Protein AF-A0A2A2SAM9-F1 (afdb_monomer)

pLDDT: mean 85.72, std 14.95, range [29.05, 98.56]

Nearest PDB structures (foldseek):
  5wbl-assembly1_A  TM=3.176E-01  e=5.658E-03  Arabidopsis thaliana
  5wbj-assembly1_A  TM=2.823E-01  e=1.967E-02  Arabidopsis thaliana
  8tzg-assembly1_A  TM=2.613E-01  e=3.289E-01  Homo sapiens
  7vph-assembly1_A  TM=2.727E-01  e=2.952E-01  Homo sapiens
  4zhc-assembly2_B  TM=3.124E-01  e=8.485E+00  Homo sapiens

Secondary structure (DSSP, 8-state):
---------EEEPSEEEETTTEEEEE-TTS-EEEEETTTTEEEEE------TTS--EEEEEEE-TTS-EEEEEE-TTS-EEEEEE----PPTT-PPPEEEE-TTS-EEEEEEEEETTEEEEEEEEE-S-GGGPPPSSTT--

Solvent-accessible surface area (backbone atoms only — not comparable to full-atom values): 7901 Å² total; per-residue (Å²): 135,84,78,84,73,91,64,69,57,46,76,52,70,60,62,47,68,41,81,78,46,28,38,42,30,58,43,81,40,44,24,39,35,33,30,36,54,82,77,68,41,73,31,36,36,51,78,48,64,43,71,97,80,57,73,43,54,72,55,43,44,34,38,34,49,51,41,28,41,30,38,35,30,39,50,100,84,70,46,82,42,78,81,48,56,47,79,38,65,56,64,90,90,52,49,70,50,45,82,44,76,42,97,43,47,25,44,35,38,30,32,44,32,80,56,96,90,40,80,44,81,46,75,64,39,36,40,62,9,58,80,64,35,66,28,90,44,63,50,43,76

Sequence (141 aa):
MAVYQPSNETQYPSSVYFGSSYEFTIQGDGNLVLYNRSTGKSLWSSQTATGGAFKQINSYVILQGDGNLVIRQRDKNNNIVEIWGTHTILCANQSLPKLVLQSDGNIVEEYECAHRGNLTHGFIGNTGTGGGGQSSHPGKF

Foldseek 3Di:
DDDDDPFPKDWDPQWDDDPQQWIFGQDQQRKTFIAGNVVRDTQAILPNRDDDPQRFDDWTWMQTQQRKIWIWTAGPVRDIDTRAIQPWGDDPQWARWDWDQDPQRKTWTWTWHQDPNDIDIDTGDIQCCGNNHRGPDHSHD

Structure (mmCIF, N/CA/C/O backbone):
data_AF-A0A2A2SAM9-F1
#
_entry.id   AF-A0A2A2SAM9-F1
#
loop_
_atom_site.group_PDB
_atom_site.id
_atom_site.type_symbol
_atom_site.label_atom_id
_atom_site.label_alt_id
_atom_site.label_comp_id
_atom_site.label_asym_id
_atom_site.label_entity_id
_atom_site.label_seq_id
_atom_site.pdbx_PDB_ins_code
_atom_site.Cartn_x
_atom_site.Cartn_y
_atom_site.Cartn_z
_atom_site.occupancy
_atom_site.B_iso_or_equiv
_atom_site.auth_seq_id
_atom_site.auth_comp_id
_atom_site.auth_asym_id
_atom_site.auth_atom_id
_atom_site.pdbx_PDB_model_num
ATOM 1 N N . MET A 1 1 ? 25.749 15.009 -17.574 1.00 35.59 1 MET A N 1
ATOM 2 C CA . MET A 1 1 ? 24.940 15.504 -16.443 1.00 35.59 1 MET A CA 1
ATOM 3 C C . MET A 1 1 ? 23.496 15.147 -16.759 1.00 35.59 1 MET A C 1
ATOM 5 O O . MET A 1 1 ? 22.901 15.797 -17.605 1.00 35.59 1 MET A O 1
ATOM 9 N N . ALA A 1 2 ? 23.000 14.018 -16.247 1.00 30.42 2 ALA A N 1
ATOM 10 C CA . ALA A 1 2 ? 21.623 13.603 -16.506 1.00 30.42 2 ALA A CA 1
ATOM 11 C C . ALA A 1 2 ? 20.698 14.439 -15.618 1.00 30.42 2 ALA A C 1
ATOM 13 O O . ALA A 1 2 ? 20.888 14.505 -14.405 1.00 30.42 2 ALA A O 1
ATOM 14 N N . VAL A 1 3 ? 19.761 15.135 -16.250 1.00 29.05 3 VAL A N 1
ATOM 15 C CA . VAL A 1 3 ? 18.723 15.914 -15.583 1.00 29.05 3 VAL A CA 1
ATOM 16 C C . VAL A 1 3 ? 17.770 14.920 -14.918 1.00 29.05 3 VAL A C 1
ATOM 18 O O . VAL A 1 3 ? 17.185 14.082 -15.599 1.00 29.05 3 VAL A O 1
ATOM 21 N N . TYR A 1 4 ? 17.657 14.992 -13.592 1.00 32.56 4 TYR A N 1
ATOM 22 C CA . TYR A 1 4 ? 16.601 14.348 -12.813 1.00 32.56 4 TYR A CA 1
ATOM 23 C C . TYR A 1 4 ? 15.251 14.742 -13.430 1.00 32.56 4 TYR A C 1
ATOM 25 O O . TYR A 1 4 ? 14.938 15.929 -13.481 1.00 32.56 4 TYR A O 1
ATOM 33 N N . GLN A 1 5 ? 14.497 13.779 -13.966 1.00 38.06 5 GLN A N 1
ATOM 34 C CA . GLN A 1 5 ? 13.118 14.000 -14.400 1.00 38.06 5 GLN A CA 1
ATOM 35 C C . GLN A 1 5 ? 12.198 13.774 -13.191 1.00 38.06 5 GLN A C 1
ATOM 37 O O . GLN A 1 5 ? 12.035 12.625 -12.780 1.00 38.06 5 GLN A O 1
ATOM 42 N N . PRO A 1 6 ? 11.590 14.821 -12.606 1.00 44.06 6 PRO A N 1
ATOM 43 C CA . PRO A 1 6 ? 10.467 14.640 -11.702 1.00 44.06 6 PRO A CA 1
ATOM 44 C C . PRO A 1 6 ? 9.217 14.447 -12.578 1.00 44.06 6 PRO A C 1
ATOM 46 O O . PRO A 1 6 ? 8.911 15.296 -13.406 1.00 44.06 6 PRO A O 1
ATOM 49 N N . SER A 1 7 ? 8.444 13.379 -12.521 1.00 60.00 7 SER A N 1
ATOM 50 C CA . SER A 1 7 ? 8.516 12.120 -11.798 1.00 60.00 7 SER A CA 1
ATOM 51 C C . SER A 1 7 ? 7.542 11.205 -12.557 1.00 60.00 7 SER A C 1
ATOM 53 O O . SER A 1 7 ? 6.436 11.631 -12.889 1.00 60.00 7 SER A O 1
ATOM 55 N N . ASN A 1 8 ? 7.921 9.968 -12.894 1.00 81.44 8 ASN A N 1
ATOM 56 C CA . ASN A 1 8 ? 6.973 8.996 -13.462 1.00 81.44 8 ASN A CA 1
ATOM 57 C C . ASN A 1 8 ? 6.063 8.447 -12.346 1.00 81.44 8 ASN A C 1
ATOM 59 O O . ASN A 1 8 ? 6.045 7.253 -12.067 1.00 81.44 8 ASN A O 1
ATOM 63 N N . GLU A 1 9 ? 5.382 9.351 -11.645 1.00 88.75 9 GLU A N 1
ATOM 64 C CA . GLU A 1 9 ? 4.555 9.078 -10.477 1.00 88.75 9 GLU A CA 1
ATOM 65 C C . GLU A 1 9 ? 3.094 8.883 -10.876 1.00 88.75 9 GLU A C 1
ATOM 67 O O . GLU A 1 9 ? 2.538 9.643 -11.669 1.00 88.75 9 GLU A O 1
ATOM 72 N N . THR A 1 10 ? 2.450 7.888 -10.275 1.00 91.69 10 THR A N 1
ATOM 73 C CA . THR A 1 10 ? 1.018 7.631 -10.446 1.00 91.69 10 THR A CA 1
ATOM 74 C C . THR A 1 10 ? 0.306 7.809 -9.115 1.00 91.69 10 THR A C 1
ATOM 76 O O . THR A 1 10 ? 0.589 7.092 -8.157 1.00 91.69 10 THR A O 1
ATOM 79 N N . GLN A 1 11 ? -0.641 8.746 -9.051 1.00 93.19 11 GLN A N 1
ATOM 80 C CA . GLN A 1 11 ? -1.538 8.872 -7.905 1.00 93.19 11 GLN A CA 1
ATOM 81 C C . GLN A 1 11 ? -2.697 7.889 -8.024 1.00 93.19 11 GLN A C 1
ATOM 83 O O . GLN A 1 11 ? -3.403 7.870 -9.032 1.00 93.19 11 GLN A O 1
ATOM 88 N N . TYR A 1 12 ? -2.916 7.113 -6.968 1.00 93.06 12 TYR A N 1
ATOM 89 C CA . TYR A 1 12 ? -4.042 6.194 -6.876 1.00 93.06 12 TYR A CA 1
ATOM 90 C C . TYR A 1 12 ? -5.249 6.872 -6.213 1.00 93.06 12 TYR A C 1
ATOM 92 O O . TYR A 1 12 ? -5.080 7.783 -5.392 1.00 93.06 12 TYR A O 1
ATOM 100 N N . PRO A 1 13 ? -6.483 6.456 -6.559 1.00 93.25 13 PRO A N 1
ATOM 101 C CA . PRO A 1 13 ? -7.675 6.914 -5.856 1.00 93.25 13 PRO A CA 1
ATOM 102 C C . PRO A 1 13 ? -7.604 6.527 -4.374 1.00 93.25 13 PRO A C 1
ATOM 104 O O . PRO A 1 13 ? -6.865 5.622 -3.987 1.00 93.25 13 PRO A O 1
ATOM 107 N N . SER A 1 14 ? -8.410 7.188 -3.538 1.00 91.50 14 SER A N 1
ATOM 108 C CA . SER A 1 14 ? -8.423 6.925 -2.093 1.00 91.50 14 SER A CA 1
ATOM 109 C C . SER A 1 14 ? -8.771 5.478 -1.746 1.00 91.50 14 SER A C 1
ATOM 111 O O . SER A 1 14 ? -8.346 4.988 -0.705 1.00 91.50 14 SER A O 1
ATOM 113 N N . SER A 1 15 ? -9.528 4.809 -2.617 1.00 95.19 15 SER A N 1
ATOM 114 C CA . SER A 1 15 ? -9.926 3.415 -2.466 1.00 95.19 15 SER A CA 1
ATOM 115 C C . SER A 1 15 ? -9.874 2.710 -3.822 1.00 95.19 15 SER A C 1
ATOM 117 O O . SER A 1 15 ? -10.379 3.222 -4.824 1.00 95.19 15 SER A O 1
ATOM 119 N N . VAL A 1 16 ? -9.271 1.525 -3.847 1.00 95.56 16 VAL A N 1
ATOM 120 C CA . VAL A 1 16 ? -9.231 0.602 -4.988 1.00 95.56 16 VAL A CA 1
ATOM 121 C C . VAL A 1 16 ? -9.945 -0.681 -4.580 1.00 95.56 16 VAL A C 1
ATOM 123 O O . VAL A 1 16 ? -9.730 -1.191 -3.482 1.00 95.56 16 VAL A O 1
ATOM 126 N N . TYR A 1 17 ? -10.786 -1.215 -5.464 1.00 96.25 17 TYR A N 1
ATOM 127 C CA . TYR A 1 17 ? -11.642 -2.362 -5.171 1.00 96.25 17 TYR A CA 1
ATOM 128 C C . TYR A 1 17 ? -11.381 -3.515 -6.131 1.00 96.25 17 TYR A C 1
ATOM 130 O O . TYR A 1 17 ? -11.213 -3.300 -7.330 1.00 96.25 17 TYR A O 1
ATOM 138 N N . PHE A 1 18 ? -11.453 -4.742 -5.615 1.00 95.62 18 PHE A N 1
ATOM 139 C CA . PHE A 1 18 ? -11.612 -5.934 -6.442 1.00 95.62 18 PHE A CA 1
ATOM 140 C C . PHE A 1 18 ? -13.014 -6.500 -6.235 1.00 95.62 18 PHE A C 1
ATOM 142 O O . PHE A 1 18 ? -13.290 -7.214 -5.262 1.00 95.62 18 PHE A O 1
ATOM 149 N N . GLY A 1 19 ? -13.922 -6.119 -7.138 1.00 91.88 19 GLY A N 1
ATOM 150 C CA . GLY A 1 19 ? -15.346 -6.416 -7.009 1.00 91.88 19 GLY A CA 1
ATOM 151 C C . GLY A 1 19 ? -15.883 -5.998 -5.637 1.00 91.88 19 GLY A C 1
ATOM 152 O O . GLY A 1 19 ? -15.621 -4.897 -5.155 1.00 91.88 19 GLY A O 1
ATOM 153 N N . SER A 1 20 ? -16.617 -6.898 -4.985 1.00 92.12 20 SER A N 1
ATOM 154 C CA . SER A 1 20 ? -17.112 -6.705 -3.618 1.00 92.12 20 SER A CA 1
ATOM 155 C C . SER A 1 20 ? -16.219 -7.325 -2.538 1.00 92.12 20 SER A C 1
ATOM 157 O O . SER A 1 20 ? -16.565 -7.212 -1.367 1.00 92.12 20 SER A O 1
ATOM 159 N N . SER A 1 21 ? -15.116 -7.989 -2.899 1.00 94.25 21 SER A N 1
ATOM 160 C CA . SER A 1 21 ? -14.361 -8.864 -1.987 1.00 94.25 21 SER A CA 1
ATOM 161 C C . SER A 1 21 ? -13.243 -8.147 -1.239 1.00 94.25 21 SER A C 1
ATOM 163 O O . SER A 1 21 ? -13.056 -8.394 -0.048 1.00 94.25 21 SER A O 1
ATOM 165 N N . TYR A 1 22 ? -12.519 -7.250 -1.914 1.00 97.94 22 TYR A N 1
ATOM 166 C CA . TYR A 1 22 ? -11.350 -6.577 -1.346 1.00 97.94 22 TYR A CA 1
ATOM 167 C C . TYR A 1 22 ? -11.375 -5.075 -1.597 1.00 97.94 22 TYR A C 1
ATOM 169 O O . TYR A 1 22 ? -11.882 -4.611 -2.619 1.00 97.94 22 TYR A O 1
ATOM 177 N N . GLU A 1 23 ? -10.815 -4.334 -0.650 1.00 98.19 23 GLU A N 1
ATOM 178 C CA . GLU A 1 23 ? -10.664 -2.882 -0.700 1.00 98.19 23 GLU A CA 1
ATOM 179 C C . GLU A 1 23 ? -9.302 -2.496 -0.147 1.00 98.19 23 GLU A C 1
ATOM 181 O O . GLU A 1 23 ? -8.972 -2.839 0.986 1.00 98.19 23 GLU A O 1
ATOM 186 N N . PHE A 1 24 ? -8.528 -1.775 -0.946 1.00 97.81 24 PHE A N 1
ATOM 187 C CA . PHE A 1 24 ? -7.294 -1.137 -0.521 1.00 97.81 24 PHE A CA 1
ATOM 188 C C . PHE A 1 24 ? -7.538 0.363 -0.425 1.00 97.81 24 PHE A C 1
ATOM 190 O O . PHE A 1 24 ? -7.850 0.991 -1.435 1.00 97.81 24 PHE A O 1
ATOM 197 N N . THR A 1 25 ? -7.464 0.927 0.780 1.00 97.12 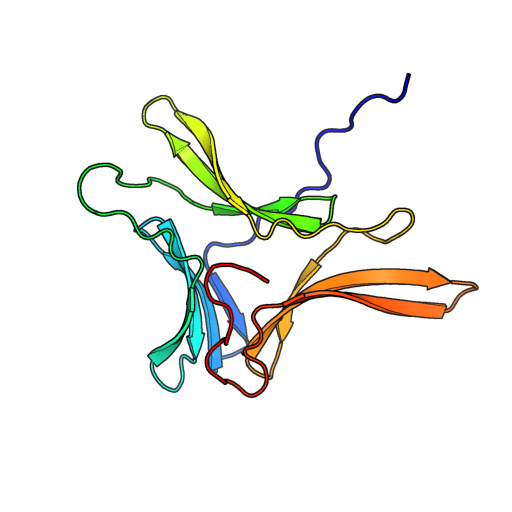25 THR A N 1
ATOM 198 C CA . THR A 1 25 ? -7.932 2.293 1.034 1.00 97.12 25 THR A CA 1
ATOM 199 C C . THR A 1 25 ? -7.015 3.069 1.966 1.00 97.12 25 THR A C 1
ATOM 201 O O . THR A 1 25 ? -6.594 2.554 3.002 1.00 97.12 25 THR A O 1
ATOM 204 N N . ILE A 1 26 ? -6.751 4.333 1.626 1.00 94.81 26 ILE A N 1
ATOM 205 C CA . ILE A 1 26 ? -6.188 5.307 2.565 1.00 94.81 26 ILE A CA 1
ATOM 206 C C . ILE A 1 26 ? -7.326 5.851 3.431 1.00 94.81 26 ILE A C 1
ATOM 208 O O . ILE A 1 26 ? -8.332 6.355 2.929 1.00 94.81 26 ILE A O 1
ATOM 212 N N . GLN A 1 27 ? -7.203 5.681 4.740 1.00 92.69 27 GLN A N 1
ATOM 213 C CA . GLN A 1 27 ? -8.192 6.097 5.725 1.00 92.69 27 GLN A CA 1
ATOM 214 C C . GLN A 1 27 ? -7.955 7.546 6.160 1.00 92.69 27 GLN A C 1
ATOM 216 O O . GLN A 1 27 ? -6.867 8.101 6.010 1.00 92.69 27 GLN A O 1
ATOM 221 N N . GLY A 1 28 ? -8.986 8.173 6.731 1.00 86.69 28 GLY A N 1
ATOM 222 C CA . GLY A 1 28 ? -8.921 9.568 7.184 1.00 86.69 28 GLY A CA 1
ATOM 223 C C . GLY A 1 28 ? -7.991 9.818 8.380 1.00 86.69 28 GLY A C 1
ATOM 224 O O . GLY A 1 28 ? -7.741 10.970 8.719 1.00 86.69 28 GLY A O 1
ATOM 225 N N . ASP A 1 29 ? -7.491 8.763 9.023 1.00 87.50 29 ASP A N 1
ATOM 226 C CA . ASP A 1 29 ? -6.479 8.817 10.084 1.00 87.50 29 ASP A CA 1
ATOM 227 C C . ASP A 1 29 ? -5.037 8.677 9.552 1.00 87.50 29 ASP A C 1
ATOM 229 O O . ASP A 1 29 ? -4.083 8.694 10.338 1.00 87.50 29 ASP A O 1
ATOM 233 N N . GLY A 1 30 ? -4.880 8.562 8.226 1.00 89.62 30 GLY A N 1
ATOM 234 C CA . GLY A 1 30 ? -3.600 8.395 7.545 1.00 89.62 30 GLY A CA 1
ATOM 235 C C . GLY A 1 30 ? -3.150 6.946 7.387 1.00 89.62 30 GLY A C 1
ATOM 236 O O . GLY A 1 30 ? -2.049 6.719 6.886 1.00 89.62 30 GLY A O 1
ATOM 237 N N . ASN A 1 31 ? -3.956 5.966 7.801 1.00 93.44 31 ASN A N 1
ATOM 238 C CA . ASN A 1 31 ? -3.616 4.555 7.672 1.00 93.44 31 ASN A CA 1
ATOM 239 C C . ASN A 1 31 ? -4.024 3.996 6.304 1.00 93.44 31 ASN A C 1
ATOM 241 O O . ASN A 1 31 ? -5.170 4.139 5.883 1.00 93.44 31 ASN A O 1
ATOM 245 N N . LEU A 1 32 ? -3.104 3.337 5.604 1.00 96.12 32 LEU A N 1
ATOM 246 C CA . LEU A 1 32 ? -3.389 2.631 4.358 1.00 96.12 32 LEU A CA 1
ATOM 247 C C . LEU A 1 32 ? -3.658 1.168 4.679 1.00 96.12 32 LEU A C 1
ATOM 249 O O . LEU A 1 32 ? -2.812 0.501 5.271 1.00 96.12 32 LEU A O 1
ATOM 253 N N . VAL A 1 33 ? -4.837 0.672 4.317 1.00 97.88 33 VAL A N 1
ATOM 254 C CA . VAL A 1 33 ? -5.318 -0.630 4.784 1.00 97.88 33 VAL A CA 1
ATOM 255 C C . VAL A 1 33 ? -5.879 -1.451 3.637 1.00 97.88 33 VAL A C 1
ATOM 257 O O . VAL A 1 33 ? -6.632 -0.945 2.807 1.00 97.88 33 VAL A O 1
ATOM 260 N N . LEU A 1 34 ? -5.545 -2.741 3.629 1.00 98.56 34 LEU A N 1
ATOM 261 C CA . LEU A 1 34 ? -6.202 -3.748 2.805 1.00 98.56 34 LEU A CA 1
ATOM 262 C C . LEU A 1 34 ? -7.247 -4.481 3.643 1.00 98.56 34 LEU A C 1
ATOM 264 O O . LEU A 1 34 ? -6.917 -5.075 4.669 1.00 98.56 34 LEU A O 1
ATOM 268 N N . TYR A 1 35 ? -8.493 -4.473 3.191 1.00 98.50 35 TYR A N 1
ATOM 269 C CA . TYR A 1 35 ? -9.607 -5.170 3.815 1.00 98.50 35 TYR A CA 1
ATOM 270 C C . TYR A 1 35 ? -10.100 -6.325 2.954 1.00 98.50 35 TYR A C 1
ATOM 272 O O . TYR A 1 35 ? -10.265 -6.196 1.742 1.00 98.50 35 TYR A O 1
ATOM 280 N N . ASN A 1 36 ? -10.447 -7.425 3.615 1.00 97.75 36 ASN A N 1
ATOM 281 C CA . ASN A 1 36 ? -11.405 -8.392 3.105 1.00 97.75 36 ASN A CA 1
ATOM 282 C C . ASN A 1 36 ? -12.809 -7.899 3.475 1.00 97.75 36 ASN A C 1
ATOM 284 O O . ASN A 1 36 ? -13.235 -8.010 4.626 1.00 97.75 36 ASN A O 1
ATOM 288 N N . ARG A 1 37 ? -13.532 -7.350 2.502 1.00 96.31 37 ARG A N 1
ATOM 289 C CA . ARG A 1 37 ? -14.844 -6.724 2.711 1.00 96.31 37 ARG A CA 1
ATOM 290 C C . ARG A 1 37 ? -15.935 -7.734 3.046 1.00 96.31 37 ARG A C 1
ATOM 292 O O . ARG A 1 37 ? -16.840 -7.407 3.804 1.00 96.31 37 ARG A O 1
ATOM 299 N N . SER A 1 38 ? -15.822 -8.964 2.546 1.00 92.44 38 SER A N 1
ATOM 300 C CA . SER A 1 38 ? -16.769 -10.041 2.858 1.00 92.44 38 SER A CA 1
ATOM 301 C C . SER A 1 38 ? -16.760 -10.407 4.344 1.00 92.44 38 SER A C 1
ATOM 303 O O . SER A 1 38 ? -17.780 -10.817 4.887 1.00 92.44 38 SER A O 1
ATOM 305 N N . THR A 1 39 ? -15.610 -10.262 5.008 1.00 94.25 39 THR A N 1
ATOM 306 C CA . THR A 1 39 ? -15.443 -10.582 6.438 1.00 94.25 39 THR A CA 1
ATOM 307 C C . THR A 1 39 ? -15.290 -9.352 7.333 1.00 94.25 39 THR A C 1
ATOM 309 O O . THR A 1 39 ? -15.326 -9.486 8.553 1.00 94.25 39 THR A O 1
ATOM 312 N N . GLY A 1 40 ? -15.068 -8.170 6.752 1.00 94.81 40 GLY A N 1
ATOM 313 C CA . GLY A 1 40 ? -14.715 -6.941 7.468 1.00 94.81 40 GLY A CA 1
ATOM 314 C C . GLY A 1 40 ? -13.303 -6.938 8.069 1.00 94.81 40 GLY A C 1
ATOM 315 O O . GLY A 1 40 ? -12.946 -6.003 8.783 1.00 94.81 40 GLY A O 1
ATOM 316 N N . LYS A 1 41 ? -12.484 -7.968 7.817 1.00 96.25 41 LYS A N 1
ATOM 317 C CA . LYS A 1 41 ? -11.143 -8.082 8.405 1.00 96.25 41 LYS A CA 1
ATOM 318 C C . LYS A 1 41 ? -10.136 -7.223 7.649 1.00 96.25 41 LYS A C 1
ATOM 320 O O . LYS A 1 41 ? -10.045 -7.311 6.427 1.00 96.25 41 LYS A O 1
ATOM 325 N N . SER A 1 42 ? -9.328 -6.460 8.381 1.00 97.81 42 SER A N 1
ATOM 326 C CA . SER A 1 42 ? -8.079 -5.906 7.845 1.00 97.81 42 SER A CA 1
ATOM 327 C C . SER A 1 42 ? -7.088 -7.050 7.638 1.00 97.81 42 SER A C 1
ATOM 329 O O . SER A 1 42 ? -6.935 -7.875 8.533 1.00 97.81 42 SER A O 1
ATOM 331 N N . LEU A 1 43 ? -6.479 -7.142 6.457 1.00 98.38 43 LEU A N 1
ATOM 332 C CA . LEU A 1 43 ? -5.479 -8.154 6.097 1.00 98.38 43 LEU A CA 1
ATOM 333 C C . LEU A 1 43 ? -4.046 -7.618 6.179 1.00 98.38 43 LEU A C 1
ATOM 335 O O . LEU A 1 43 ? -3.124 -8.363 6.498 1.00 98.38 43 LEU A O 1
ATOM 339 N N . TRP A 1 44 ? -3.862 -6.334 5.877 1.00 98.44 44 TRP A N 1
ATOM 340 C CA . TRP A 1 44 ? -2.586 -5.621 5.925 1.00 98.44 44 TRP A CA 1
ATOM 341 C C . TRP A 1 44 ? -2.850 -4.144 6.229 1.00 98.44 44 TRP A C 1
ATOM 343 O O . TRP A 1 44 ? -3.916 -3.624 5.898 1.00 98.44 44 TRP A O 1
ATOM 353 N N . SER A 1 45 ? -1.881 -3.467 6.841 1.00 97.50 45 SER A N 1
ATOM 354 C CA . SER A 1 45 ? -1.950 -2.046 7.187 1.00 97.50 45 SER A CA 1
ATOM 355 C C . SER A 1 45 ? -0.555 -1.421 7.125 1.00 97.50 45 SER A C 1
ATOM 357 O O . SER A 1 45 ? 0.398 -2.069 7.557 1.00 97.50 45 SER A O 1
ATOM 359 N N . SER A 1 46 ? -0.437 -0.164 6.686 1.00 95.62 46 SER A N 1
ATOM 360 C CA . SER A 1 46 ? 0.818 0.611 6.728 1.00 95.62 46 SER A CA 1
ATOM 361 C C . SER A 1 46 ? 1.246 0.964 8.153 1.00 95.62 46 SER A C 1
ATOM 363 O O . SER A 1 46 ? 2.414 1.248 8.384 1.00 95.62 46 SER A O 1
ATOM 365 N N . GLN A 1 47 ? 0.307 0.916 9.108 1.00 94.06 47 GLN A N 1
ATOM 366 C CA . GLN A 1 47 ? 0.532 1.228 10.528 1.00 94.06 47 GLN A CA 1
ATOM 367 C C . GLN A 1 47 ? 0.862 2.710 10.754 1.00 94.06 47 GLN A C 1
ATOM 369 O O . GLN A 1 47 ? 1.618 3.073 11.649 1.00 94.06 47 GLN A O 1
ATOM 374 N N . THR A 1 48 ? 0.250 3.573 9.945 1.00 91.44 48 THR A N 1
ATOM 375 C CA . THR A 1 48 ? 0.473 5.027 9.943 1.00 91.44 48 THR A CA 1
ATOM 376 C C . THR A 1 48 ? -0.706 5.808 10.518 1.00 91.44 48 THR A C 1
ATOM 378 O O . THR A 1 48 ? -0.755 7.031 10.385 1.00 91.44 48 THR A O 1
ATOM 381 N N . ALA A 1 49 ? -1.655 5.116 11.159 1.00 88.38 49 ALA A N 1
ATOM 382 C CA . ALA A 1 49 ? -2.774 5.741 11.852 1.00 88.38 49 ALA A CA 1
ATOM 383 C C . ALA A 1 49 ? -2.253 6.725 12.910 1.00 88.38 49 ALA A C 1
ATOM 385 O O . ALA A 1 49 ? -1.454 6.361 13.776 1.00 88.38 49 ALA A O 1
ATOM 386 N N . THR A 1 50 ? -2.720 7.969 12.869 1.00 74.25 50 THR A N 1
ATOM 387 C CA . THR A 1 50 ? -2.340 8.997 13.849 1.00 74.25 50 THR A CA 1
ATOM 388 C C . THR A 1 50 ? -3.567 9.529 14.581 1.00 74.25 50 THR A C 1
ATOM 390 O O . THR A 1 50 ? -4.601 9.818 13.984 1.00 74.25 50 THR A O 1
ATOM 393 N N . GLY A 1 51 ? -3.468 9.654 15.907 1.00 56.34 51 GLY A N 1
ATOM 394 C CA . GLY A 1 51 ? -4.537 10.193 16.748 1.00 56.34 51 GLY A CA 1
ATOM 395 C C . GLY A 1 51 ? -4.401 11.699 16.996 1.00 56.34 51 GLY A C 1
ATOM 396 O O . GLY A 1 51 ? -3.293 12.205 17.158 1.00 56.34 51 GLY A O 1
ATOM 397 N N . GLY A 1 52 ? -5.540 12.398 17.078 1.00 50.50 52 GLY A N 1
ATOM 398 C CA . GLY A 1 52 ? -5.811 13.577 17.927 1.00 50.50 52 GLY A CA 1
ATOM 399 C C . GLY A 1 52 ? -5.036 14.896 17.740 1.00 50.50 52 GLY A C 1
ATOM 400 O O . GLY A 1 52 ? -5.617 15.947 17.986 1.00 50.50 52 GLY A O 1
ATOM 401 N N . ALA A 1 53 ? -3.775 14.892 17.305 1.00 48.75 53 ALA A N 1
ATOM 402 C CA . ALA A 1 53 ? -2.917 16.085 17.218 1.00 48.75 53 ALA A CA 1
ATOM 403 C C . ALA A 1 53 ? -2.214 16.244 15.857 1.00 48.75 53 ALA A C 1
ATOM 405 O O . ALA A 1 53 ? -1.894 17.361 15.455 1.00 48.75 53 ALA A O 1
ATOM 406 N N . PHE A 1 54 ? -2.048 15.148 15.113 1.00 52.91 54 PHE A N 1
ATOM 407 C CA . PHE A 1 54 ? -1.556 15.133 13.733 1.00 52.91 54 PHE A CA 1
ATOM 408 C C . PHE A 1 54 ? -2.676 14.706 12.797 1.00 52.91 54 PHE A C 1
ATOM 410 O O . PHE A 1 54 ? -2.523 13.737 12.068 1.00 52.91 54 PHE A O 1
ATOM 417 N N . LYS A 1 55 ? -3.836 15.376 12.860 1.00 56.16 55 LYS A N 1
ATOM 418 C CA . LYS A 1 55 ? -4.941 15.089 11.938 1.00 56.16 55 LYS A CA 1
ATOM 419 C C . LYS A 1 55 ? -4.402 15.231 10.515 1.00 56.16 55 LYS A C 1
ATOM 421 O O . LYS A 1 55 ? -4.212 16.352 10.050 1.00 56.16 55 LYS A O 1
ATOM 426 N N . GLN A 1 56 ? -4.104 14.104 9.877 1.00 61.50 56 GLN A N 1
ATOM 427 C CA . GLN A 1 56 ? -3.574 14.086 8.527 1.00 61.50 56 GLN A CA 1
ATOM 428 C C . GLN A 1 56 ? -4.717 14.487 7.618 1.00 61.50 56 GLN A C 1
ATOM 430 O O . GLN A 1 56 ? -5.710 13.774 7.476 1.00 61.50 56 GLN A O 1
ATOM 435 N N . ILE A 1 57 ? -4.635 15.699 7.084 1.00 66.44 57 ILE A N 1
ATOM 436 C CA . ILE A 1 57 ? -5.658 16.212 6.190 1.00 66.44 57 ILE A CA 1
ATOM 437 C C . ILE A 1 57 ? -5.144 15.942 4.784 1.00 66.44 57 ILE A C 1
ATOM 439 O O . ILE A 1 57 ? -4.110 16.474 4.382 1.00 66.44 57 ILE A O 1
ATOM 443 N N . ASN A 1 58 ? -5.891 15.132 4.035 1.00 79.00 58 ASN A N 1
ATOM 444 C CA . ASN A 1 58 ? -5.618 14.821 2.632 1.00 79.00 58 ASN A CA 1
ATOM 445 C C . ASN A 1 58 ? -4.379 13.935 2.412 1.00 79.00 58 ASN A C 1
ATOM 447 O O . ASN A 1 58 ? -3.532 14.272 1.585 1.00 79.00 58 ASN A O 1
ATOM 451 N N . SER A 1 59 ? -4.267 12.810 3.126 1.00 89.38 59 SER A N 1
ATOM 452 C CA . SER A 1 59 ? -3.304 11.763 2.761 1.00 89.38 59 SER A CA 1
ATOM 453 C C . SER A 1 59 ? -3.719 11.093 1.448 1.00 89.38 59 SER A C 1
ATOM 455 O O . SER A 1 59 ? -4.902 10.840 1.215 1.00 89.38 59 SER A O 1
ATOM 457 N N . TYR A 1 60 ? -2.753 10.816 0.581 1.00 92.06 60 TYR A N 1
ATOM 458 C CA . TYR A 1 60 ? -2.955 10.143 -0.700 1.00 92.06 60 TYR A CA 1
ATOM 459 C C . TYR A 1 60 ? -1.781 9.220 -1.017 1.00 92.06 60 TYR A C 1
ATOM 461 O O . TYR A 1 60 ? -0.683 9.365 -0.475 1.00 92.06 60 TYR A O 1
ATOM 469 N N . VAL A 1 61 ? -2.036 8.255 -1.897 1.00 94.88 61 VAL A N 1
ATOM 470 C CA . VAL A 1 61 ? -1.085 7.203 -2.260 1.00 94.88 61 VAL A CA 1
ATOM 471 C C . VAL A 1 61 ? -0.498 7.494 -3.635 1.00 94.88 61 VAL A C 1
ATOM 473 O O . VAL A 1 61 ? -1.235 7.770 -4.586 1.00 94.88 61 VAL A O 1
ATOM 476 N N . ILE A 1 62 ? 0.827 7.430 -3.735 1.00 94.25 62 ILE A N 1
ATOM 477 C CA . ILE A 1 62 ? 1.586 7.623 -4.971 1.00 94.25 62 ILE A CA 1
ATOM 478 C C . ILE A 1 62 ? 2.467 6.401 -5.181 1.00 94.25 62 ILE A C 1
ATOM 480 O O . ILE A 1 62 ? 3.197 6.023 -4.273 1.00 94.25 62 ILE A O 1
ATOM 484 N N . LEU A 1 63 ? 2.450 5.825 -6.378 1.00 92.81 63 LEU A N 1
ATOM 485 C CA . LEU A 1 63 ? 3.505 4.921 -6.820 1.00 92.81 63 LEU A CA 1
ATOM 486 C C . LEU A 1 63 ? 4.543 5.733 -7.589 1.00 92.81 63 LEU A C 1
ATOM 488 O O . LEU A 1 63 ? 4.216 6.360 -8.600 1.00 92.81 63 LEU A O 1
ATOM 492 N N . GLN A 1 64 ? 5.767 5.761 -7.079 1.00 91.69 64 GLN A N 1
ATOM 493 C CA . GLN A 1 64 ? 6.887 6.461 -7.688 1.00 91.69 64 GLN A CA 1
ATOM 494 C C . GLN A 1 64 ? 7.450 5.653 -8.862 1.00 91.69 64 GLN A C 1
ATOM 496 O O . GLN A 1 64 ? 7.332 4.429 -8.925 1.00 91.69 64 GLN A O 1
ATOM 501 N N . GLY A 1 65 ? 8.049 6.348 -9.831 1.00 87.75 65 GLY A N 1
ATOM 502 C CA . GLY A 1 65 ? 8.565 5.722 -11.054 1.00 87.75 65 GLY A CA 1
ATOM 503 C C . GLY A 1 65 ? 9.737 4.769 -10.823 1.00 87.75 65 GLY A C 1
ATOM 504 O O . GLY A 1 65 ? 10.075 3.986 -11.706 1.00 87.75 65 GLY A O 1
ATOM 505 N N . ASP A 1 66 ? 10.345 4.844 -9.643 1.00 86.44 66 ASP A N 1
ATOM 506 C CA . ASP A 1 66 ? 11.390 3.953 -9.157 1.00 86.44 66 ASP A CA 1
ATOM 507 C C . ASP A 1 66 ? 10.836 2.726 -8.420 1.00 86.44 66 ASP A C 1
ATOM 509 O O . ASP A 1 66 ? 11.625 1.953 -7.898 1.00 86.44 66 ASP A O 1
ATOM 513 N N . GLY A 1 67 ? 9.517 2.520 -8.382 1.00 88.81 67 GLY A N 1
ATOM 514 C CA . GLY A 1 67 ? 8.890 1.360 -7.744 1.00 88.81 67 GLY A CA 1
ATOM 515 C C . GLY A 1 67 ? 8.424 1.586 -6.312 1.00 88.81 67 GLY A C 1
ATOM 516 O O . GLY A 1 67 ? 7.702 0.734 -5.812 1.00 88.81 67 GLY A O 1
ATOM 517 N N . ASN A 1 68 ? 8.758 2.710 -5.676 1.00 91.19 68 ASN A N 1
ATOM 518 C CA . ASN A 1 68 ? 8.400 2.952 -4.282 1.00 91.19 68 ASN A CA 1
ATOM 519 C C . ASN A 1 68 ? 6.948 3.452 -4.149 1.00 91.19 68 ASN A C 1
ATOM 521 O O . ASN A 1 68 ? 6.584 4.519 -4.655 1.00 91.19 68 ASN A O 1
ATOM 525 N N . LEU A 1 69 ? 6.097 2.699 -3.452 1.00 93.75 69 LEU A N 1
ATOM 526 C CA . LEU A 1 69 ? 4.744 3.125 -3.097 1.00 93.75 69 LEU A CA 1
ATOM 527 C C . LEU A 1 69 ? 4.784 3.926 -1.803 1.00 93.75 69 LEU A C 1
ATOM 529 O O . LEU A 1 69 ? 5.191 3.419 -0.762 1.00 93.75 69 LEU A O 1
ATOM 533 N N . VAL A 1 70 ? 4.293 5.160 -1.847 1.00 94.50 70 VAL A N 1
ATOM 534 C CA . VAL A 1 70 ? 4.376 6.093 -0.726 1.00 94.50 70 VAL A CA 1
ATOM 535 C C . VAL A 1 70 ? 3.023 6.660 -0.336 1.00 94.50 70 VAL A C 1
ATOM 537 O O . VAL A 1 70 ? 2.145 6.885 -1.174 1.00 94.50 70 VAL A O 1
ATOM 540 N N . ILE A 1 71 ? 2.881 6.959 0.953 1.00 93.88 71 ILE A N 1
ATOM 541 C CA . ILE A 1 71 ? 1.812 7.814 1.457 1.00 93.88 71 ILE A CA 1
ATOM 542 C C . ILE A 1 71 ? 2.382 9.223 1.586 1.00 93.88 71 ILE A C 1
ATOM 544 O O . ILE A 1 71 ? 3.367 9.459 2.292 1.00 93.88 71 ILE A O 1
ATOM 548 N N . ARG A 1 72 ? 1.739 10.175 0.915 1.00 91.00 72 ARG A N 1
ATOM 549 C CA . ARG A 1 72 ? 2.027 11.601 1.050 1.00 91.00 72 ARG A CA 1
ATOM 550 C C . ARG A 1 72 ? 0.855 12.299 1.711 1.00 91.00 72 ARG A C 1
ATOM 552 O O . ARG A 1 72 ? -0.297 11.939 1.496 1.00 91.00 72 ARG A O 1
ATOM 559 N N . GLN A 1 73 ? 1.156 13.331 2.480 1.00 86.50 73 GLN A N 1
ATOM 560 C CA . GLN A 1 73 ? 0.166 14.207 3.095 1.00 86.50 73 GLN A CA 1
ATOM 561 C C . GLN A 1 73 ? 0.565 15.666 2.914 1.00 86.50 73 GLN A C 1
ATOM 563 O O . GLN A 1 73 ? 1.724 15.965 2.616 1.00 86.50 73 GLN A O 1
ATOM 568 N N . ARG A 1 74 ? -0.377 16.584 3.146 1.00 83.75 74 ARG A N 1
ATOM 569 C CA . ARG A 1 74 ? -0.034 17.993 3.350 1.00 83.75 74 ARG A CA 1
ATOM 570 C C . ARG A 1 74 ? 0.040 18.313 4.835 1.00 83.75 74 ARG A C 1
ATOM 572 O O . ARG A 1 74 ? -0.872 17.972 5.585 1.00 83.75 74 ARG A O 1
ATOM 579 N N . ASP A 1 75 ? 1.109 18.981 5.254 1.00 78.44 75 ASP A N 1
ATOM 580 C CA . ASP A 1 75 ? 1.195 19.525 6.608 1.00 78.44 75 ASP A CA 1
ATOM 581 C C . ASP A 1 75 ? 0.307 20.776 6.772 1.00 78.44 75 ASP A C 1
ATOM 583 O O . ASP A 1 75 ? -0.308 21.281 5.828 1.00 78.44 75 ASP A O 1
ATOM 587 N N . LYS A 1 76 ? 0.259 21.320 7.994 1.00 78.81 76 LYS A N 1
ATOM 588 C CA . LYS A 1 76 ? -0.488 22.550 8.323 1.00 78.81 76 LYS A CA 1
ATOM 589 C C . LYS A 1 76 ? -0.065 23.788 7.517 1.00 78.81 76 LYS A C 1
ATOM 591 O O . LYS A 1 76 ? -0.813 24.758 7.466 1.00 78.81 76 LYS A O 1
ATOM 596 N N . ASN A 1 77 ? 1.127 23.762 6.924 1.00 83.12 77 ASN A N 1
ATOM 597 C CA . ASN A 1 77 ? 1.689 24.829 6.105 1.00 83.12 77 ASN A CA 1
ATOM 598 C C . ASN A 1 77 ? 1.523 24.537 4.603 1.00 83.12 77 ASN A C 1
ATOM 600 O O . ASN A 1 77 ? 2.084 25.255 3.779 1.00 83.12 77 ASN A O 1
ATOM 604 N N . ASN A 1 78 ? 0.744 23.508 4.244 1.00 81.44 78 ASN A N 1
ATOM 605 C CA . ASN A 1 78 ? 0.481 23.064 2.878 1.00 81.4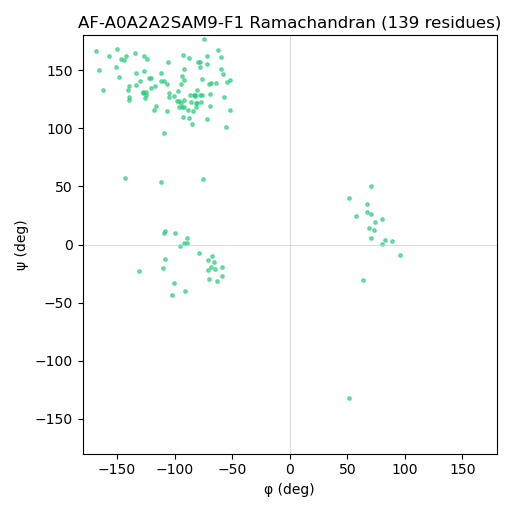4 78 ASN A CA 1
ATOM 606 C C . ASN A 1 78 ? 1.696 22.441 2.155 1.00 81.44 78 ASN A C 1
ATOM 608 O O . ASN A 1 78 ? 1.641 22.235 0.936 1.00 81.44 78 ASN A O 1
ATOM 612 N N . ASN A 1 79 ? 2.763 22.097 2.884 1.00 85.00 79 ASN A N 1
ATOM 613 C CA . ASN A 1 79 ? 3.911 21.380 2.330 1.00 85.00 79 ASN A CA 1
ATOM 614 C C . ASN A 1 79 ? 3.574 19.904 2.145 1.00 85.00 79 ASN A C 1
ATOM 616 O O . ASN A 1 79 ? 2.912 19.308 2.993 1.00 85.00 79 ASN A O 1
ATOM 620 N N . ILE A 1 80 ? 4.066 19.303 1.062 1.00 86.44 80 ILE A N 1
ATOM 621 C CA . ILE A 1 80 ? 3.957 17.859 0.846 1.00 86.44 80 ILE A CA 1
ATOM 622 C C . ILE A 1 80 ? 5.011 17.157 1.700 1.00 86.44 80 ILE A C 1
ATOM 624 O O . ILE A 1 80 ? 6.192 17.491 1.628 1.00 86.44 80 ILE A O 1
ATOM 628 N N . VAL A 1 81 ? 4.574 16.171 2.478 1.00 86.12 81 VAL A N 1
ATOM 629 C CA . VAL A 1 81 ? 5.434 15.339 3.319 1.00 86.12 81 VAL A CA 1
ATOM 630 C C . VAL A 1 81 ? 5.154 13.879 3.007 1.00 86.12 81 VAL A C 1
ATOM 632 O O . VAL A 1 81 ? 3.995 13.464 2.968 1.00 86.12 81 VAL A O 1
ATOM 635 N N . GLU A 1 82 ? 6.207 13.105 2.786 1.00 90.88 82 GLU A N 1
ATOM 636 C CA . GLU A 1 82 ? 6.129 11.649 2.731 1.00 90.88 82 GLU A CA 1
ATOM 637 C C . GLU A 1 82 ? 6.156 11.099 4.157 1.00 90.88 82 GLU A C 1
ATOM 639 O O . GLU A 1 82 ? 7.008 11.490 4.955 1.00 90.88 82 GLU A O 1
ATOM 644 N N . ILE A 1 83 ? 5.193 10.245 4.500 1.00 88.81 83 ILE A N 1
ATOM 645 C CA . ILE A 1 83 ? 5.041 9.737 5.876 1.00 88.81 83 ILE A CA 1
ATOM 646 C C . ILE A 1 83 ? 5.389 8.264 6.011 1.00 88.81 83 ILE A C 1
ATOM 648 O O . ILE A 1 83 ? 5.623 7.789 7.120 1.00 88.81 83 ILE A O 1
ATOM 652 N N . TRP A 1 84 ? 5.373 7.544 4.894 1.00 93.50 84 TRP A N 1
ATOM 653 C CA . TRP A 1 84 ? 5.668 6.126 4.811 1.00 93.50 84 TRP A CA 1
ATOM 654 C C . TRP A 1 84 ? 5.890 5.743 3.349 1.00 93.50 84 TRP A C 1
ATOM 656 O O . TRP A 1 84 ? 5.263 6.329 2.462 1.00 93.50 84 TRP A O 1
ATOM 666 N N . GLY A 1 85 ? 6.720 4.728 3.126 1.00 92.81 85 GLY A N 1
ATOM 667 C CA . GLY A 1 85 ? 6.926 4.108 1.825 1.00 92.81 85 GLY A CA 1
ATOM 668 C C . GLY A 1 85 ? 7.208 2.614 1.944 1.00 92.81 85 GLY A C 1
ATOM 669 O O . GLY A 1 85 ? 7.630 2.142 3.006 1.00 92.81 85 GLY A O 1
ATOM 670 N N . THR A 1 86 ? 7.006 1.868 0.861 1.00 91.19 86 THR A N 1
ATOM 671 C CA . THR A 1 86 ? 7.354 0.441 0.787 1.00 91.19 86 THR A CA 1
ATOM 672 C C . THR A 1 86 ? 8.859 0.211 0.753 1.00 91.19 86 THR A C 1
ATOM 674 O O . THR A 1 86 ? 9.310 -0.855 1.169 1.00 91.19 86 THR A O 1
ATOM 677 N N . HIS A 1 87 ? 9.641 1.222 0.349 1.00 89.25 87 HIS A N 1
ATOM 678 C CA . HIS A 1 87 ? 11.100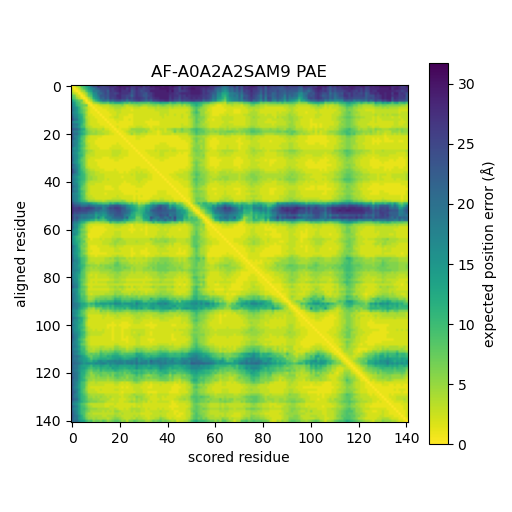 1.147 0.183 1.00 89.25 87 HIS A CA 1
ATOM 679 C C . HIS A 1 87 ? 11.534 0.047 -0.795 1.00 89.25 87 HIS A C 1
ATOM 681 O O . HIS A 1 87 ? 12.652 -0.471 -0.731 1.00 89.25 87 HIS A O 1
ATOM 687 N N . THR A 1 88 ? 10.634 -0.318 -1.696 1.00 88.75 88 THR A N 1
ATOM 688 C CA . THR A 1 88 ? 10.893 -1.194 -2.825 1.00 88.75 88 THR A CA 1
ATOM 689 C C . THR A 1 88 ? 11.559 -0.402 -3.946 1.00 88.75 88 THR A C 1
ATOM 691 O O . THR A 1 88 ? 11.479 0.826 -4.002 1.00 88.75 88 THR A O 1
ATOM 694 N N . ILE A 1 89 ? 12.277 -1.105 -4.826 1.00 83.94 89 ILE A N 1
ATOM 695 C CA . ILE A 1 89 ? 13.000 -0.471 -5.927 1.00 83.94 89 ILE A CA 1
ATOM 696 C C . ILE A 1 89 ? 12.889 -1.285 -7.213 1.00 83.94 89 ILE A C 1
ATOM 698 O O . ILE 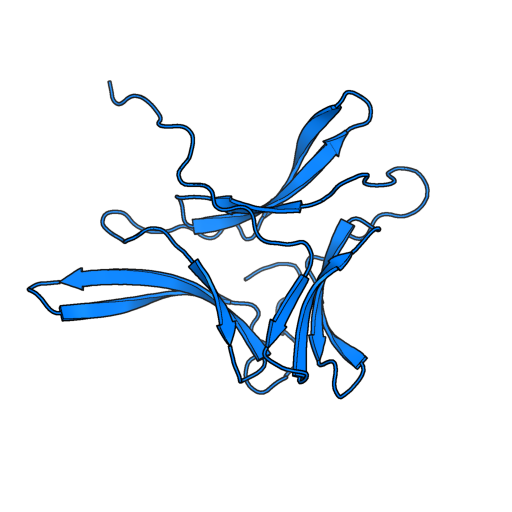A 1 89 ? 13.203 -2.475 -7.272 1.00 83.94 89 ILE A O 1
ATOM 702 N N . LEU A 1 90 ? 12.460 -0.605 -8.263 1.00 83.06 90 LEU A N 1
ATOM 703 C CA . LEU A 1 90 ? 12.452 -1.069 -9.631 1.00 83.06 90 LEU A CA 1
ATOM 704 C C . LEU A 1 90 ? 13.880 -1.011 -10.184 1.00 83.06 90 LEU A C 1
ATOM 706 O O . LEU A 1 90 ? 14.570 0.008 -10.104 1.00 83.06 90 LEU A O 1
ATOM 710 N N . CYS A 1 91 ? 14.339 -2.115 -10.763 1.00 72.38 91 CYS A N 1
ATOM 711 C CA . CYS A 1 91 ? 15.645 -2.167 -11.405 1.00 72.38 91 CYS A CA 1
ATOM 712 C C . CYS A 1 91 ? 15.603 -1.501 -12.791 1.00 72.38 91 CYS A C 1
ATOM 714 O O . CYS A 1 91 ? 14.563 -1.391 -13.437 1.00 72.38 91 CYS A O 1
ATOM 716 N N . ALA A 1 92 ? 16.762 -1.058 -13.283 1.00 69.06 92 ALA A N 1
ATOM 717 C CA . ALA A 1 92 ? 16.848 -0.371 -14.570 1.00 69.06 92 ALA A CA 1
ATOM 718 C C . ALA A 1 92 ? 16.342 -1.236 -15.748 1.00 69.06 92 ALA A C 1
ATOM 720 O O . ALA A 1 92 ? 16.494 -2.458 -15.752 1.00 69.06 92 ALA A O 1
ATOM 721 N N . ASN A 1 93 ? 15.831 -0.569 -16.792 1.00 68.75 93 ASN A N 1
ATOM 722 C CA . ASN A 1 93 ? 15.297 -1.155 -18.036 1.00 68.75 93 ASN A CA 1
ATOM 723 C C . ASN A 1 93 ? 13.965 -1.916 -17.898 1.00 68.75 93 ASN A C 1
ATOM 725 O O . ASN A 1 93 ? 13.671 -2.800 -18.703 1.00 68.75 93 ASN A O 1
ATOM 729 N N . GLN A 1 94 ? 13.155 -1.562 -16.903 1.00 75.12 94 GLN A N 1
ATOM 730 C CA . GLN A 1 94 ? 11.804 -2.088 -16.694 1.00 75.12 94 GLN A CA 1
ATOM 731 C C . GLN A 1 94 ? 10.758 -1.027 -17.077 1.00 75.12 94 GLN A C 1
ATOM 733 O O . GLN A 1 94 ? 11.067 0.167 -17.123 1.00 75.12 94 GLN A O 1
ATOM 738 N N . SER A 1 95 ? 9.531 -1.449 -17.406 1.00 82.94 95 SER A N 1
ATOM 739 C CA . SER A 1 95 ? 8.413 -0.517 -17.597 1.00 82.94 95 SER A CA 1
ATOM 740 C C . SER A 1 95 ? 8.111 0.232 -16.304 1.00 82.94 95 SER A C 1
ATOM 742 O O . SER A 1 95 ? 8.515 -0.200 -15.227 1.00 82.94 95 SER A O 1
ATOM 744 N N . LEU A 1 96 ? 7.305 1.294 -16.389 1.00 85.38 96 LEU A N 1
ATOM 745 C CA . LEU A 1 96 ? 6.775 1.915 -15.179 1.00 85.38 96 LEU A CA 1
ATOM 746 C C . LEU A 1 96 ? 6.052 0.881 -14.307 1.00 85.38 96 LEU A C 1
ATOM 748 O O . LEU A 1 96 ? 5.359 0.010 -14.856 1.00 85.38 96 LEU A O 1
ATOM 752 N N . PRO A 1 97 ? 6.233 0.970 -12.980 1.00 88.12 97 PRO A N 1
ATOM 753 C CA . PRO A 1 97 ? 5.625 0.038 -12.057 1.00 88.12 97 PRO A CA 1
ATOM 754 C C . PRO A 1 97 ? 4.118 0.301 -11.980 1.00 88.12 97 PRO 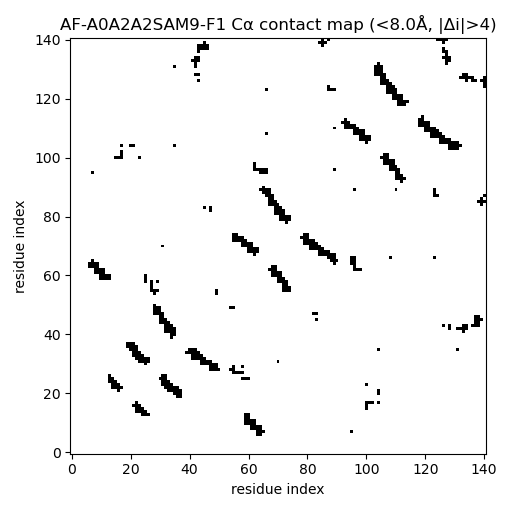A C 1
ATOM 756 O O . PRO A 1 97 ? 3.637 1.408 -12.242 1.00 88.12 97 PRO A O 1
ATOM 759 N N . LYS A 1 98 ? 3.365 -0.729 -11.608 1.00 89.88 98 LYS A N 1
ATOM 760 C CA . LYS A 1 98 ? 1.926 -0.663 -11.357 1.00 89.88 98 LYS A CA 1
ATOM 761 C C . LYS A 1 98 ? 1.629 -1.311 -10.014 1.00 89.88 98 LYS A C 1
ATOM 763 O O . LYS A 1 98 ? 2.183 -2.351 -9.680 1.00 89.88 98 LYS A O 1
ATOM 768 N N . LEU A 1 99 ? 0.709 -0.711 -9.274 1.00 92.56 99 LEU A N 1
ATOM 769 C CA . LEU A 1 99 ? 0.083 -1.323 -8.114 1.00 92.56 99 LEU A CA 1
ATOM 770 C C . LEU A 1 99 ? -1.199 -2.031 -8.551 1.00 92.56 99 LEU A C 1
ATOM 772 O O . LEU A 1 99 ? -2.088 -1.401 -9.135 1.00 92.56 99 LEU A O 1
ATOM 776 N N . VAL A 1 100 ? -1.302 -3.322 -8.246 1.00 93.38 100 VAL A N 1
ATOM 777 C CA . VAL A 1 100 ? -2.437 -4.160 -8.639 1.00 93.38 100 VAL A CA 1
ATOM 778 C C . VAL A 1 100 ? -3.040 -4.842 -7.420 1.00 93.38 100 VAL A C 1
ATOM 780 O O . VAL A 1 100 ? -2.348 -5.534 -6.676 1.00 93.38 100 VAL A O 1
ATOM 783 N N . LEU A 1 101 ? -4.353 -4.669 -7.239 1.00 95.56 101 LEU A N 1
ATOM 784 C CA . LEU A 1 101 ? -5.157 -5.480 -6.328 1.00 95.56 101 LEU A CA 1
ATOM 785 C C . LEU A 1 101 ? -5.668 -6.707 -7.081 1.00 95.56 101 LEU A C 1
ATOM 787 O O . LEU A 1 101 ? -6.442 -6.585 -8.032 1.00 95.56 101 LEU A O 1
ATOM 791 N N . GLN A 1 102 ? -5.221 -7.880 -6.654 1.00 94.75 102 GLN A N 1
ATOM 792 C CA . GLN A 1 102 ? -5.487 -9.148 -7.319 1.00 94.75 102 GLN A CA 1
ATOM 793 C C . GLN A 1 102 ? -6.735 -9.839 -6.752 1.00 94.75 102 GLN A C 1
ATOM 795 O O . GLN A 1 102 ? -7.229 -9.520 -5.666 1.00 94.75 102 GLN A O 1
ATOM 800 N N . SER A 1 103 ? -7.264 -10.812 -7.501 1.00 95.00 103 SER A N 1
ATOM 801 C CA . SER A 1 103 ? -8.502 -11.524 -7.153 1.00 95.00 103 SER A CA 1
ATOM 802 C C . SER A 1 103 ? -8.412 -12.361 -5.883 1.00 95.00 103 SER A C 1
ATOM 804 O O . SER A 1 103 ? -9.435 -12.716 -5.304 1.00 95.00 103 SER A O 1
ATOM 806 N N . ASP A 1 104 ? -7.197 -12.709 -5.477 1.00 94.81 104 ASP A N 1
ATOM 807 C CA . ASP A 1 104 ? -6.892 -13.492 -4.286 1.00 94.81 104 ASP A CA 1
ATOM 808 C C . ASP A 1 104 ? -6.689 -12.621 -3.035 1.00 94.81 104 ASP A C 1
ATOM 810 O O . ASP A 1 104 ? -6.399 -13.148 -1.962 1.00 94.81 104 ASP A O 1
ATOM 814 N N . GLY A 1 105 ? -6.838 -11.299 -3.155 1.00 95.12 105 GLY A N 1
ATOM 815 C CA . GLY A 1 105 ? -6.640 -10.372 -2.051 1.00 95.12 105 GLY A CA 1
ATOM 816 C C . GLY A 1 105 ? -5.181 -10.040 -1.773 1.00 95.12 105 GLY A C 1
ATOM 817 O O . GLY A 1 105 ? -4.886 -9.621 -0.657 1.00 95.12 105 GLY A O 1
ATOM 818 N N . ASN A 1 106 ? -4.275 -10.216 -2.737 1.00 95.81 106 ASN A N 1
ATOM 819 C CA . ASN A 1 106 ? -2.926 -9.666 -2.666 1.00 95.81 106 ASN A CA 1
ATOM 820 C C . ASN A 1 106 ? -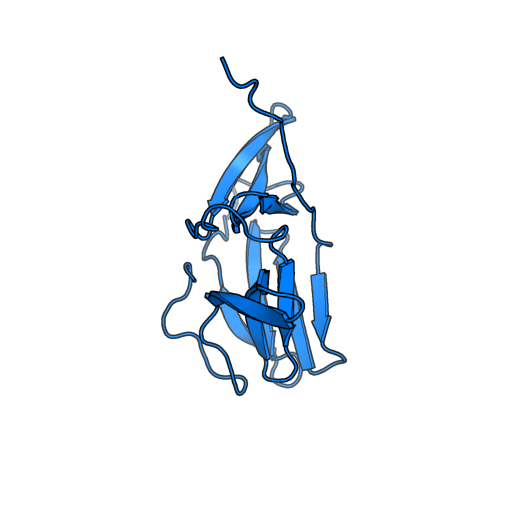2.857 -8.277 -3.320 1.00 95.81 106 ASN A C 1
ATOM 822 O O . ASN A 1 106 ? -3.486 -8.035 -4.352 1.00 95.81 106 ASN A O 1
ATOM 826 N N . ILE A 1 107 ? -2.079 -7.369 -2.733 1.00 95.88 107 ILE A N 1
ATOM 827 C CA . ILE A 1 107 ? -1.620 -6.155 -3.413 1.00 95.88 107 ILE A CA 1
ATOM 828 C C . ILE A 1 107 ? -0.188 -6.407 -3.854 1.00 95.88 107 ILE A C 1
ATOM 830 O O . ILE A 1 107 ? 0.651 -6.795 -3.040 1.00 95.88 107 ILE A O 1
ATOM 834 N N . VAL A 1 108 ? 0.077 -6.178 -5.134 1.00 93.88 108 VAL A N 1
ATOM 835 C CA . VAL A 1 108 ? 1.383 -6.420 -5.738 1.00 93.88 108 VAL A CA 1
ATOM 836 C C . VAL A 1 108 ? 1.856 -5.167 -6.456 1.00 93.88 108 VAL A C 1
ATOM 838 O O . VAL A 1 108 ? 1.116 -4.571 -7.240 1.00 93.88 108 VAL A O 1
ATOM 841 N N . GLU A 1 109 ? 3.093 -4.774 -6.174 1.00 92.00 109 GLU A N 1
ATOM 842 C CA . GLU A 1 109 ? 3.852 -3.865 -7.025 1.00 92.00 109 GLU A CA 1
ATOM 843 C C . GLU A 1 109 ? 4.510 -4.694 -8.124 1.00 92.00 109 GLU A C 1
ATOM 845 O O . GLU A 1 109 ? 5.357 -5.551 -7.856 1.00 92.00 109 GLU A O 1
ATOM 850 N N . GLU A 1 110 ? 4.108 -4.460 -9.364 1.00 90.19 110 GLU A N 1
ATOM 851 C CA . GLU A 1 110 ? 4.578 -5.212 -10.521 1.00 90.19 110 GLU A CA 1
ATOM 852 C C . GLU A 1 110 ? 5.121 -4.298 -11.613 1.00 90.19 110 GLU A C 1
ATOM 854 O O . GLU A 1 110 ? 4.847 -3.100 -11.662 1.00 90.19 110 GLU A O 1
ATOM 859 N N . TYR A 1 111 ? 5.893 -4.886 -12.515 1.00 87.00 111 TYR A N 1
ATOM 860 C CA . TYR A 1 111 ? 6.373 -4.243 -13.728 1.00 87.00 111 TYR A CA 1
ATOM 861 C C . TYR A 1 111 ? 6.368 -5.240 -14.881 1.00 87.00 111 TYR A C 1
ATOM 863 O O . TYR A 1 111 ? 6.355 -6.459 -14.699 1.00 87.00 111 TYR A O 1
ATOM 871 N N . GLU A 1 112 ? 6.434 -4.711 -16.094 1.00 83.62 112 GLU A N 1
ATOM 872 C CA . GLU A 1 112 ? 6.622 -5.486 -17.308 1.00 83.62 112 GLU A CA 1
ATOM 873 C C . GLU A 1 112 ? 8.029 -5.232 -17.851 1.00 83.62 112 GLU A C 1
ATOM 875 O O . GLU A 1 112 ? 8.557 -4.118 -17.824 1.00 83.62 112 GLU A O 1
ATOM 880 N N . CYS A 1 113 ? 8.666 -6.280 -18.356 1.00 74.81 113 CYS A N 1
ATOM 881 C CA . CYS A 1 113 ? 9.915 -6.170 -19.094 1.00 74.81 113 CYS A CA 1
ATOM 882 C C . CYS A 1 113 ? 9.738 -6.826 -20.460 1.00 74.81 113 CYS A C 1
ATOM 884 O O . CYS A 1 113 ? 9.278 -7.962 -20.561 1.00 74.81 113 CYS A O 1
ATOM 886 N N . ALA A 1 114 ? 10.090 -6.105 -21.523 1.00 74.56 114 ALA A N 1
ATOM 887 C CA . ALA A 1 114 ? 10.088 -6.647 -22.871 1.00 74.56 114 ALA A CA 1
ATOM 888 C C . ALA A 1 114 ? 11.481 -7.200 -23.191 1.00 74.56 114 ALA A C 1
ATOM 890 O O . ALA A 1 114 ? 12.429 -6.438 -23.387 1.00 74.56 114 ALA A O 1
ATOM 891 N N . HIS A 1 115 ? 11.614 -8.524 -23.292 1.00 69.75 115 HIS A N 1
ATOM 892 C CA . HIS A 1 115 ? 12.854 -9.160 -23.729 1.00 69.75 115 HIS A CA 1
ATOM 893 C C . HIS A 1 115 ? 12.646 -9.948 -25.024 1.00 69.75 115 HIS A C 1
ATOM 895 O O . HIS A 1 115 ? 11.906 -10.927 -25.064 1.00 69.75 115 HIS A O 1
ATOM 901 N N . ARG A 1 116 ? 13.319 -9.518 -26.105 1.00 76.19 116 ARG A N 1
ATOM 902 C CA . ARG A 1 116 ? 13.295 -10.168 -27.435 1.00 76.19 116 ARG A CA 1
ATOM 903 C C . ARG A 1 116 ? 11.878 -10.423 -27.978 1.00 76.19 116 ARG A C 1
ATOM 905 O O . ARG A 1 116 ? 11.614 -11.468 -28.561 1.00 76.19 116 ARG A O 1
ATOM 912 N N . GLY A 1 117 ? 10.972 -9.466 -27.780 1.00 71.81 117 GLY A N 1
ATOM 913 C CA . GLY A 1 117 ? 9.583 -9.560 -28.244 1.00 71.81 117 GLY A CA 1
ATOM 914 C C . GLY A 1 117 ? 8.644 -10.345 -27.323 1.00 71.81 117 GLY A C 1
ATOM 915 O O . GLY A 1 117 ? 7.479 -10.498 -27.668 1.00 71.81 117 GLY A O 1
ATOM 916 N N . ASN A 1 118 ? 9.114 -10.811 -26.161 1.00 77.25 118 ASN A N 1
ATOM 917 C CA . ASN A 1 118 ? 8.275 -11.421 -25.134 1.00 77.25 118 ASN A CA 1
ATOM 918 C C . ASN A 1 118 ? 8.099 -10.463 -23.944 1.00 77.25 118 ASN A C 1
ATOM 920 O O . ASN A 1 118 ? 9.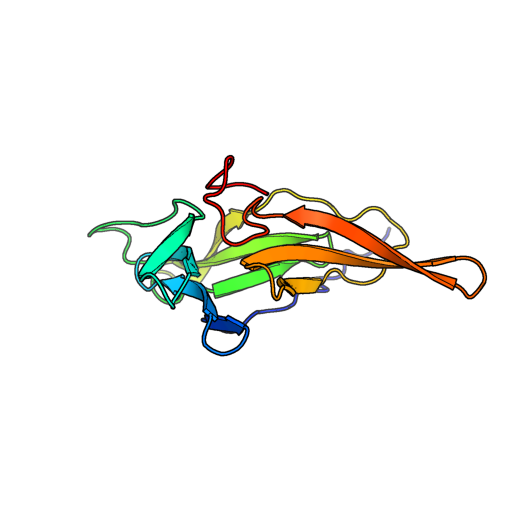065 -9.816 -23.532 1.00 77.25 118 ASN A O 1
ATOM 924 N N . LEU A 1 119 ? 6.881 -10.373 -23.411 1.00 75.94 119 LEU A N 1
ATOM 925 C CA . LEU A 1 119 ? 6.574 -9.613 -22.203 1.00 75.94 119 LEU A CA 1
ATOM 926 C C . LEU A 1 119 ? 6.695 -10.543 -20.997 1.00 75.94 119 LEU A C 1
ATOM 928 O O . LEU A 1 119 ? 5.974 -11.531 -20.890 1.00 75.94 119 LEU A O 1
ATOM 932 N N . THR A 1 120 ? 7.607 -10.222 -20.089 1.00 80.69 120 THR A N 1
ATOM 933 C CA . THR A 1 120 ? 7.726 -10.890 -18.792 1.00 80.69 120 THR A CA 1
ATOM 934 C C . THR A 1 120 ? 7.169 -9.991 -17.700 1.00 80.69 120 THR A C 1
ATOM 936 O O . THR A 1 120 ? 7.613 -8.847 -17.572 1.00 80.69 120 THR A O 1
ATOM 939 N N . HIS A 1 121 ? 6.244 -10.519 -16.902 1.00 83.38 121 HIS A N 1
ATOM 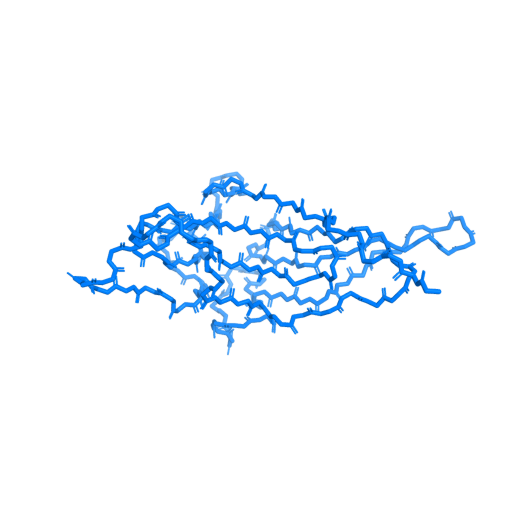940 C CA . HIS A 1 121 ? 5.749 -9.880 -15.683 1.00 83.38 121 HIS A CA 1
ATOM 941 C C . HIS A 1 121 ? 6.696 -10.169 -14.521 1.00 83.38 121 HIS A C 1
ATOM 943 O O . HIS A 1 121 ? 7.057 -11.322 -14.279 1.00 83.38 121 HIS A O 1
ATOM 949 N N . GLY A 1 122 ? 7.115 -9.118 -13.825 1.00 84.06 122 GLY A N 1
ATOM 950 C CA . GLY A 1 122 ? 7.943 -9.199 -12.629 1.00 84.06 122 GLY A CA 1
ATOM 951 C C . GLY A 1 122 ? 7.284 -8.495 -11.449 1.00 84.06 122 GLY A C 1
ATOM 952 O O . GLY A 1 122 ? 6.419 -7.641 -11.625 1.00 84.06 122 GLY A O 1
ATOM 953 N N . PHE A 1 123 ? 7.718 -8.849 -10.242 1.00 86.94 123 PHE A N 1
ATOM 954 C CA . PHE A 1 123 ? 7.196 -8.298 -8.993 1.00 86.94 123 PHE A CA 1
ATOM 955 C C . PHE A 1 123 ? 8.317 -7.620 -8.208 1.00 86.94 123 PHE A C 1
ATOM 957 O O . PHE A 1 123 ? 9.455 -8.096 -8.223 1.00 86.94 123 PHE A O 1
ATOM 964 N N . ILE A 1 124 ? 7.987 -6.518 -7.539 1.00 88.81 124 ILE A N 1
ATOM 965 C CA . ILE A 1 124 ? 8.909 -5.730 -6.712 1.00 88.81 124 ILE A CA 1
ATOM 966 C C . ILE A 1 124 ? 8.679 -6.035 -5.227 1.00 88.81 124 ILE A C 1
ATOM 968 O O . ILE A 1 124 ? 9.632 -6.268 -4.488 1.00 88.81 124 ILE A O 1
ATOM 972 N N . GLY A 1 125 ? 7.412 -6.102 -4.814 1.00 91.44 125 GLY A N 1
ATOM 973 C CA . GLY A 1 125 ? 6.992 -6.353 -3.437 1.00 91.44 125 GLY A CA 1
ATOM 974 C C . GLY A 1 125 ? 5.496 -6.652 -3.356 1.00 91.44 125 GLY A C 1
ATOM 975 O O . GLY A 1 125 ? 4.765 -6.463 -4.335 1.00 91.44 125 GLY A O 1
ATOM 976 N N . ASN A 1 126 ? 5.030 -7.169 -2.217 1.00 94.75 126 ASN A N 1
ATOM 977 C CA . ASN A 1 126 ? 3.608 -7.470 -2.037 1.00 94.75 126 ASN A CA 1
ATOM 978 C C . ASN A 1 126 ? 3.177 -7.515 -0.568 1.00 94.75 126 ASN A C 1
ATOM 980 O O . ASN A 1 126 ? 3.974 -7.715 0.339 1.00 94.75 126 ASN A O 1
ATOM 984 N N . THR A 1 127 ? 1.872 -7.422 -0.326 1.00 96.56 127 THR A N 1
ATOM 985 C CA . THR A 1 127 ? 1.328 -7.449 1.039 1.00 96.56 127 THR A CA 1
ATOM 986 C C . THR A 1 127 ? 1.410 -8.816 1.720 1.00 96.56 127 THR A C 1
ATOM 988 O O . THR A 1 127 ? 1.209 -8.897 2.934 1.00 96.56 127 THR A O 1
ATOM 991 N N . GLY A 1 128 ? 1.685 -9.902 0.990 1.00 96.50 128 GLY A N 1
ATOM 992 C CA . GLY A 1 128 ? 1.713 -11.263 1.534 1.00 96.50 128 GLY A CA 1
ATOM 993 C C . GLY A 1 128 ? 0.336 -11.753 1.987 1.00 96.50 128 GLY A C 1
ATOM 994 O O . GLY A 1 128 ? 0.241 -12.543 2.922 1.00 96.50 128 GLY A O 1
ATOM 995 N N . THR A 1 129 ? -0.734 -11.250 1.367 1.00 97.38 129 THR A N 1
ATOM 996 C CA . THR A 1 129 ? -2.135 -11.512 1.756 1.00 97.38 129 THR A CA 1
ATOM 997 C C . THR A 1 129 ? -2.879 -12.406 0.766 1.00 97.38 129 THR A C 1
ATOM 999 O O . THR A 1 129 ? -4.096 -12.571 0.880 1.00 97.38 129 THR A O 1
ATOM 1002 N N . GLY A 1 130 ? -2.164 -12.997 -0.197 1.00 94.56 130 GLY A N 1
ATOM 1003 C CA . GLY A 1 130 ? -2.734 -13.911 -1.187 1.00 94.56 130 GLY A CA 1
ATOM 1004 C C . GLY A 1 130 ? -3.559 -15.036 -0.552 1.00 94.56 130 GLY A C 1
ATOM 1005 O O . GLY A 1 130 ? -3.249 -15.541 0.530 1.00 94.56 130 GLY A O 1
ATOM 1006 N N . GLY A 1 131 ? -4.666 -15.389 -1.202 1.00 94.44 131 GLY A N 1
ATOM 1007 C CA . GLY A 1 131 ? -5.689 -16.283 -0.651 1.00 94.44 131 GLY A CA 1
ATOM 1008 C C . GLY A 1 131 ? -6.560 -15.648 0.445 1.00 94.44 131 GLY A C 1
ATOM 1009 O O . GLY A 1 131 ? -7.282 -16.358 1.142 1.00 94.44 131 GLY A O 1
ATOM 1010 N N . GLY A 1 132 ? -6.503 -14.323 0.623 1.00 93.38 132 GLY A N 1
ATOM 1011 C CA . GLY A 1 132 ? -7.233 -13.581 1.654 1.00 93.38 132 GLY A CA 1
ATOM 1012 C C . GLY A 1 132 ? -6.674 -13.754 3.069 1.00 93.38 132 GLY A C 1
ATOM 1013 O O . GLY A 1 132 ? -7.400 -13.524 4.041 1.00 93.38 132 GLY A O 1
ATOM 1014 N N . GLY A 1 133 ? -5.418 -14.191 3.187 1.00 95.75 133 GLY A N 1
ATOM 1015 C CA . GLY A 1 133 ? -4.725 -14.387 4.455 1.00 95.75 133 GLY A CA 1
ATOM 1016 C C . GLY A 1 133 ? -4.345 -13.073 5.141 1.00 95.75 133 GLY A C 1
ATOM 1017 O O . GLY A 1 133 ? -4.304 -12.010 4.527 1.00 95.75 133 GLY A O 1
ATOM 1018 N N . GLN A 1 134 ? -4.057 -13.152 6.441 1.00 97.81 134 GLN A N 1
ATOM 1019 C CA . GLN A 1 134 ? -3.412 -12.052 7.161 1.00 97.81 134 GLN A CA 1
ATOM 1020 C C . GLN A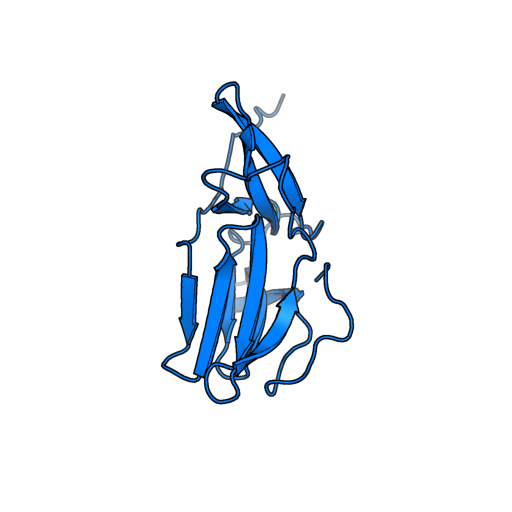 1 134 ? -1.961 -11.930 6.705 1.00 97.81 134 GLN A C 1
ATOM 1022 O O . GLN A 1 134 ? -1.273 -12.943 6.580 1.00 97.81 134 GLN A O 1
ATOM 1027 N N . SER A 1 135 ? -1.491 -10.703 6.510 1.00 97.69 135 SER A N 1
ATOM 1028 C CA . SER A 1 135 ? -0.091 -10.463 6.192 1.00 97.69 135 SER A CA 1
ATOM 1029 C C . SER A 1 135 ? 0.813 -10.898 7.342 1.00 97.69 135 SER A C 1
ATOM 1031 O O . SER A 1 135 ? 0.551 -10.597 8.507 1.00 97.69 135 SER A O 1
ATOM 1033 N N . SER A 1 136 ? 1.936 -11.530 7.011 1.00 95.25 136 SER A N 1
ATOM 1034 C CA . SER A 1 136 ? 3.032 -11.769 7.954 1.00 95.25 136 SER A CA 1
ATOM 1035 C C . SER A 1 136 ? 3.915 -10.534 8.177 1.00 95.25 136 SER A C 1
ATOM 1037 O O . SER A 1 136 ? 4.807 -10.562 9.024 1.00 95.25 136 SER A O 1
ATOM 1039 N N . HIS A 1 137 ? 3.705 -9.459 7.411 1.00 94.94 137 HIS A N 1
ATOM 1040 C CA . HIS A 1 137 ? 4.599 -8.306 7.331 1.00 94.94 137 HIS A CA 1
ATOM 1041 C C . HIS A 1 137 ? 3.836 -6.971 7.193 1.00 94.94 137 HIS A C 1
ATOM 1043 O O . HIS A 1 137 ? 4.067 -6.228 6.241 1.00 94.94 137 HIS A O 1
ATOM 1049 N N . PRO A 1 138 ? 2.928 -6.619 8.122 1.00 94.50 138 PRO A N 1
ATOM 1050 C CA . PRO A 1 138 ? 2.281 -5.309 8.087 1.00 94.50 138 PRO A CA 1
ATOM 1051 C C . PRO A 1 138 ? 3.322 -4.178 8.152 1.00 94.50 138 PRO A C 1
ATOM 1053 O O . PRO A 1 138 ? 4.371 -4.322 8.780 1.00 94.50 138 PRO A O 1
ATOM 1056 N N . GLY A 1 139 ? 3.035 -3.059 7.488 1.00 92.94 139 GLY A N 1
ATOM 1057 C CA . GLY A 1 139 ? 3.921 -1.894 7.423 1.00 92.94 139 GLY A CA 1
ATOM 1058 C C . GLY A 1 139 ? 5.061 -1.997 6.406 1.00 92.94 139 GLY A C 1
ATOM 1059 O O . GLY A 1 139 ? 5.841 -1.054 6.296 1.00 92.94 139 GLY A O 1
ATOM 1060 N N . LYS A 1 140 ? 5.162 -3.103 5.659 1.00 91.88 140 LYS A N 1
ATOM 1061 C CA . LYS A 1 140 ? 6.139 -3.306 4.576 1.00 91.88 140 LYS A CA 1
ATOM 1062 C C . LYS A 1 140 ? 5.594 -4.242 3.492 1.00 91.88 140 LYS A C 1
ATOM 1064 O O . LYS A 1 140 ? 4.537 -4.848 3.684 1.00 91.88 140 LYS A O 1
ATOM 1069 N N . PHE A 1 141 ? 6.302 -4.295 2.367 1.00 88.06 141 PHE A N 1
ATOM 1070 C CA . PHE A 1 141 ? 6.055 -5.190 1.231 1.00 88.06 141 PHE A CA 1
ATOM 1071 C C . PHE A 1 141 ? 7.143 -6.270 1.130 1.00 88.06 141 PHE A C 1
ATOM 1073 O O . PHE A 1 141 ? 8.156 -6.154 1.863 1.00 88.06 141 PHE A O 1
#

Mean predicted aligned error: 6.2 Å

Radius of gyration: 15.92 Å; Cα contacts (8 Å, |Δi|>4): 335; chains: 1; bounding box: 42×41×46 Å